Protein AF-A0A3D1LQI0-F1 (afdb_monomer)

Mean predicted aligned error: 10.18 Å

Secondary structure (DSSP, 8-state):
--HHHHHHHHTS-HHHHHHHHTTSS---THHHHHHHHHHH-HHHHHHHHHH----TT----------------

Sequence (73 aa):
LSQDKFADLVGISVGTLRNWEQGRRKPEGPARVLLQVASRHPEALLDIGREQPKRADRSPSHSTGRAKKLRAA

Solvent-accessible surface area (backbone atoms only — not comparable to full-atom values): 4767 Å² total; per-residue (Å²): 131,55,65,60,59,49,18,57,59,75,71,48,53,50,68,57,51,49,33,38,78,69,63,78,42,77,70,57,72,69,54,40,53,50,52,54,47,44,73,76,40,54,62,60,45,54,52,53,60,72,68,57,72,81,76,88,80,68,76,88,81,76,77,75,85,78,84,77,77,88,76,90,131

Radius of gyration: 16.01 Å; Cα contacts (8 Å, |Δi|>4): 30; chains: 1; bounding box: 54×31×26 Å

Structure (mmCIF, N/CA/C/O backbone):
data_AF-A0A3D1LQI0-F1
#
_entry.id   AF-A0A3D1LQI0-F1
#
loop_
_atom_site.group_PDB
_atom_site.id
_atom_site.type_symbol
_atom_site.label_atom_id
_atom_site.label_alt_id
_atom_site.label_comp_id
_atom_site.label_asym_id
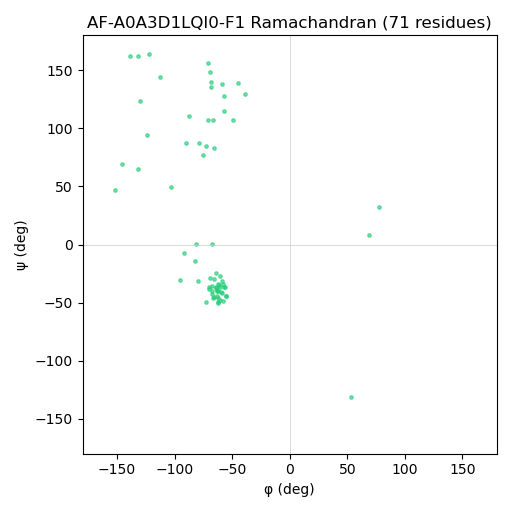_atom_site.label_entity_id
_atom_site.label_seq_id
_atom_site.pdbx_PDB_ins_code
_atom_site.Cartn_x
_atom_site.Cartn_y
_atom_site.Cartn_z
_atom_site.occupancy
_atom_site.B_iso_or_equiv
_atom_site.auth_seq_id
_atom_site.auth_comp_id
_atom_site.auth_asym_id
_atom_site.auth_atom_id
_atom_site.pdbx_PDB_model_num
ATOM 1 N N . LEU A 1 1 ? -10.571 -1.286 7.589 1.00 79.88 1 LEU A N 1
ATOM 2 C CA . LEU A 1 1 ? -9.355 -2.128 7.696 1.00 79.88 1 LEU A CA 1
ATOM 3 C C . LEU A 1 1 ? -8.223 -1.253 8.228 1.00 79.88 1 LEU A C 1
ATOM 5 O O . LEU A 1 1 ? -8.189 -0.099 7.824 1.00 79.88 1 LEU A O 1
ATOM 9 N N . SER A 1 2 ? -7.351 -1.726 9.128 1.00 92.44 2 SER A N 1
ATOM 10 C CA . SER A 1 2 ? -6.164 -0.938 9.514 1.00 92.44 2 SER A CA 1
ATOM 11 C C . SER A 1 2 ? -5.141 -0.898 8.369 1.00 92.44 2 SER A C 1
ATOM 13 O O . SER A 1 2 ? -5.135 -1.800 7.529 1.00 92.44 2 SER A O 1
ATOM 15 N N . GLN A 1 3 ? -4.274 0.124 8.346 1.00 93.50 3 GLN A N 1
ATOM 16 C CA . GLN A 1 3 ? -3.190 0.240 7.357 1.00 93.50 3 GLN A CA 1
ATOM 17 C C . GLN A 1 3 ? -2.292 -1.002 7.348 1.00 93.50 3 GLN A C 1
ATOM 19 O O . GLN A 1 3 ? -1.995 -1.515 6.275 1.00 93.50 3 GLN A O 1
ATOM 24 N N . ASP A 1 4 ? -1.915 -1.516 8.523 1.00 93.56 4 ASP A N 1
ATOM 25 C CA . ASP A 1 4 ? -1.068 -2.712 8.637 1.00 93.56 4 ASP A CA 1
ATOM 26 C C . ASP A 1 4 ? -1.743 -3.928 8.001 1.00 93.56 4 ASP A C 1
ATOM 28 O O . ASP A 1 4 ? -1.166 -4.591 7.147 1.00 93.56 4 ASP A O 1
ATOM 32 N N . LYS A 1 5 ? -3.024 -4.154 8.320 1.00 90.75 5 LYS A N 1
ATOM 33 C CA . LYS A 1 5 ? -3.761 -5.293 7.772 1.00 90.75 5 LYS A CA 1
ATOM 34 C C . LYS A 1 5 ? -3.981 -5.157 6.264 1.00 90.75 5 LYS A C 1
ATOM 36 O O . LYS A 1 5 ? -3.940 -6.157 5.563 1.00 90.75 5 LYS A O 1
ATOM 41 N N . PHE A 1 6 ? -4.203 -3.949 5.741 1.00 91.56 6 PHE A N 1
ATOM 42 C CA . PHE A 1 6 ? -4.279 -3.742 4.289 1.00 91.56 6 PHE A CA 1
ATOM 43 C C . PHE A 1 6 ? -2.930 -3.996 3.611 1.00 91.56 6 PHE A C 1
ATOM 45 O O . PHE A 1 6 ? -2.875 -4.698 2.604 1.00 91.56 6 PHE A O 1
ATOM 52 N N . ALA A 1 7 ? -1.849 -3.460 4.177 1.00 92.94 7 ALA A N 1
ATOM 53 C CA . ALA A 1 7 ? -0.499 -3.641 3.664 1.00 92.94 7 ALA A CA 1
ATOM 54 C C . ALA A 1 7 ? -0.113 -5.129 3.619 1.00 92.94 7 ALA A C 1
ATOM 56 O O . ALA A 1 7 ? 0.392 -5.594 2.597 1.00 92.94 7 ALA A O 1
ATOM 57 N N . ASP A 1 8 ? -0.459 -5.888 4.660 1.00 91.00 8 ASP A N 1
ATOM 58 C CA . ASP A 1 8 ? -0.249 -7.334 4.721 1.00 91.00 8 ASP A CA 1
ATOM 59 C C . ASP A 1 8 ? -1.027 -8.090 3.635 1.00 91.00 8 ASP A C 1
ATOM 61 O O . ASP A 1 8 ? -0.452 -8.944 2.958 1.00 91.00 8 ASP A O 1
ATOM 65 N N . LEU A 1 9 ? -2.311 -7.765 3.426 1.00 91.12 9 LEU A N 1
ATOM 66 C CA . LEU A 1 9 ? -3.141 -8.411 2.396 1.00 91.12 9 LEU A CA 1
ATOM 67 C C . LEU A 1 9 ? -2.634 -8.135 0.976 1.00 91.12 9 LEU A C 1
ATOM 69 O O . LEU A 1 9 ? -2.692 -9.012 0.119 1.00 91.12 9 LEU A O 1
ATOM 73 N N . VAL A 1 10 ? -2.123 -6.927 0.730 1.00 90.38 10 VAL A N 1
ATOM 74 C CA . VAL A 1 10 ? -1.556 -6.522 -0.567 1.00 90.38 10 VAL A CA 1
ATOM 75 C C . VAL A 1 10 ? -0.097 -6.984 -0.725 1.00 90.38 10 VAL A C 1
ATOM 77 O O . VAL A 1 10 ? 0.436 -6.991 -1.833 1.00 90.38 10 VAL A O 1
ATOM 80 N N . GLY A 1 11 ? 0.558 -7.409 0.360 1.00 90.12 11 GLY A N 1
ATOM 81 C CA . GLY A 1 11 ? 1.937 -7.899 0.349 1.00 90.12 11 GLY A CA 1
ATOM 82 C C . GLY A 1 11 ? 2.994 -6.795 0.263 1.00 90.12 11 GLY A C 1
ATOM 83 O O . GLY A 1 11 ? 4.053 -7.003 -0.330 1.00 90.12 11 GLY A O 1
ATOM 84 N N .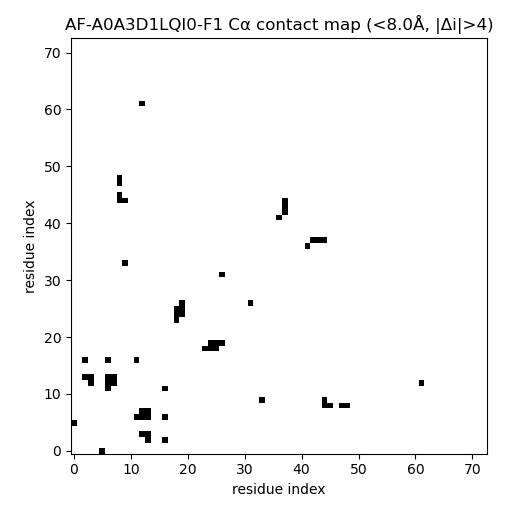 ILE A 1 12 ? 2.728 -5.623 0.843 1.00 93.38 12 ILE A N 1
ATOM 85 C CA . ILE A 1 12 ? 3.648 -4.476 0.887 1.00 93.38 12 ILE A CA 1
ATOM 86 C C . ILE A 1 12 ? 3.933 -4.050 2.329 1.00 93.38 12 ILE A C 1
ATOM 88 O O . ILE A 1 12 ? 3.198 -4.386 3.249 1.00 93.38 12 ILE A O 1
ATOM 92 N N . SER A 1 13 ? 4.988 -3.260 2.541 1.00 95.69 13 SER A N 1
ATOM 93 C CA . SER A 1 13 ? 5.212 -2.640 3.851 1.00 95.69 13 SER A CA 1
ATOM 94 C C . SER A 1 13 ? 4.164 -1.566 4.159 1.00 95.69 13 SER A C 1
ATOM 96 O O . SER A 1 13 ? 3.753 -0.818 3.265 1.00 95.69 13 SER A O 1
ATOM 98 N N . VAL A 1 14 ? 3.825 -1.384 5.441 1.00 96.38 14 VAL A N 1
ATOM 99 C CA . VAL A 1 14 ? 3.003 -0.239 5.877 1.00 96.38 14 VAL A CA 1
ATOM 100 C C . VAL A 1 14 ? 3.665 1.102 5.526 1.00 96.38 14 VAL A C 1
ATOM 102 O O . VAL A 1 14 ? 2.989 2.075 5.200 1.00 96.38 14 VAL A O 1
ATOM 105 N N . GLY A 1 15 ? 5.001 1.159 5.509 1.00 96.44 15 GLY A N 1
ATOM 106 C CA . GLY A 1 15 ? 5.753 2.336 5.068 1.00 96.44 15 GLY A CA 1
ATOM 107 C C . GLY A 1 15 ? 5.520 2.678 3.592 1.00 96.44 15 GLY A C 1
ATOM 108 O O . GLY A 1 15 ? 5.372 3.851 3.248 1.00 96.44 15 GLY A O 1
ATOM 109 N N . THR A 1 16 ? 5.441 1.672 2.717 1.00 97.00 16 THR A N 1
ATOM 110 C CA . THR A 1 16 ? 5.087 1.845 1.298 1.00 97.00 16 THR A CA 1
ATOM 111 C C . THR A 1 16 ? 3.679 2.415 1.166 1.00 97.00 16 THR A C 1
ATOM 113 O O . THR A 1 16 ? 3.508 3.425 0.485 1.00 97.00 16 THR A O 1
ATOM 116 N N . LEU A 1 17 ? 2.702 1.826 1.865 1.00 96.38 17 LEU A N 1
ATOM 117 C CA . LEU A 1 17 ? 1.316 2.296 1.856 1.00 96.38 17 LEU A CA 1
ATOM 118 C C . LEU A 1 17 ? 1.212 3.758 2.315 1.00 96.38 17 LEU A C 1
ATOM 120 O O . LEU A 1 17 ? 0.640 4.586 1.612 1.00 96.38 17 LEU A O 1
ATOM 124 N N . ARG A 1 18 ? 1.850 4.107 3.437 1.00 97.88 18 ARG A N 1
ATOM 125 C CA . ARG A 1 18 ? 1.870 5.483 3.959 1.00 97.88 18 ARG A CA 1
ATOM 126 C C . ARG A 1 18 ? 2.493 6.473 2.979 1.00 97.88 18 ARG A C 1
ATOM 128 O O . ARG A 1 18 ? 1.984 7.577 2.821 1.00 97.88 18 ARG A O 1
ATOM 135 N N . ASN A 1 19 ? 3.579 6.092 2.303 1.00 97.94 19 ASN A N 1
ATOM 136 C CA . ASN A 1 19 ? 4.190 6.942 1.279 1.00 97.94 19 ASN A CA 1
ATOM 137 C C . ASN A 1 19 ? 3.236 7.213 0.104 1.00 97.94 19 ASN A C 1
ATOM 139 O O . ASN A 1 19 ? 3.291 8.307 -0.459 1.00 97.94 19 ASN A O 1
ATOM 143 N N . TRP A 1 20 ? 2.385 6.250 -0.262 1.00 97.06 20 TRP A N 1
ATOM 144 C CA . TRP A 1 20 ? 1.363 6.433 -1.295 1.00 97.06 20 TRP A CA 1
ATOM 145 C C . TRP A 1 20 ? 0.207 7.309 -0.826 1.00 97.06 20 TRP A C 1
ATOM 147 O O . TRP A 1 20 ? -0.125 8.277 -1.505 1.00 97.06 20 TRP A O 1
ATOM 157 N N . GLU A 1 21 ? -0.367 7.024 0.342 1.00 95.75 21 GLU A N 1
ATOM 158 C CA . GLU A 1 21 ? -1.492 7.792 0.895 1.00 95.75 21 GLU A CA 1
ATOM 159 C C . GLU A 1 21 ? -1.127 9.261 1.149 1.00 95.75 21 GLU A C 1
ATOM 161 O O . GLU A 1 21 ? -1.938 10.154 0.929 1.00 95.75 21 GLU A O 1
ATOM 166 N N . GLN A 1 22 ? 0.119 9.529 1.552 1.00 98.00 22 GLN A N 1
ATOM 167 C CA . GLN A 1 22 ? 0.634 10.889 1.740 1.00 98.00 22 GLN A CA 1
ATOM 168 C C . GLN A 1 22 ? 1.092 11.562 0.435 1.00 98.00 22 GLN A C 1
ATOM 170 O O . GLN A 1 22 ? 1.617 12.673 0.475 1.00 98.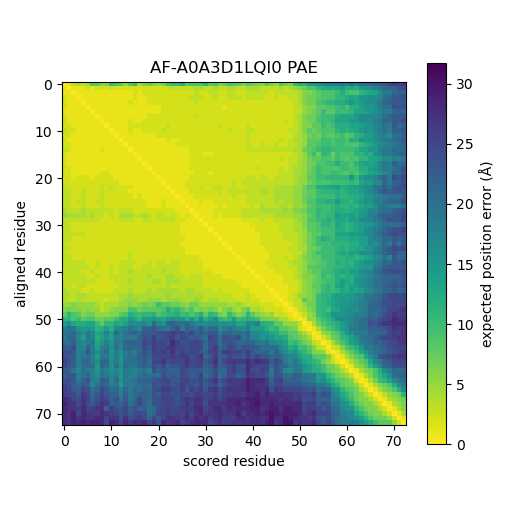00 22 GLN A O 1
ATOM 175 N N . GLY A 1 23 ? 0.988 10.889 -0.715 1.00 97.44 23 GLY A N 1
ATOM 176 C CA . GLY A 1 23 ? 1.406 11.426 -2.014 1.00 97.44 23 GLY A CA 1
ATOM 177 C C . GLY A 1 23 ? 2.920 11.600 -2.191 1.00 97.44 23 GLY A C 1
ATOM 178 O O . GLY A 1 23 ? 3.355 12.147 -3.202 1.00 97.44 23 GLY A O 1
ATOM 179 N N . 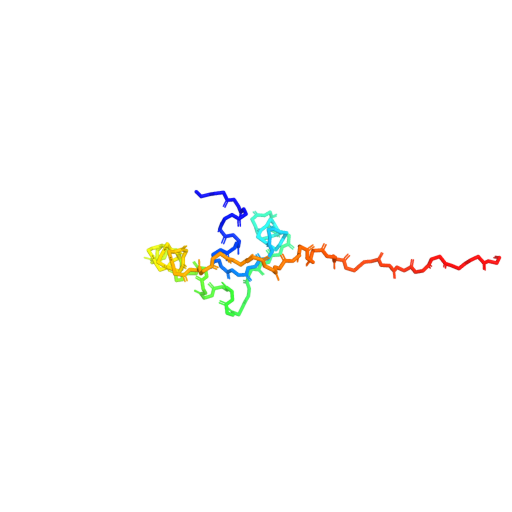ARG A 1 24 ? 3.745 11.113 -1.251 1.00 97.75 24 ARG A N 1
ATOM 180 C CA . ARG A 1 24 ? 5.218 11.151 -1.347 1.00 97.75 24 ARG A CA 1
ATOM 181 C C . ARG A 1 24 ? 5.736 10.272 -2.483 1.00 97.75 24 ARG A C 1
ATOM 183 O O . ARG A 1 24 ? 6.796 10.548 -3.040 1.00 97.75 24 ARG A O 1
ATOM 190 N N . ARG A 1 25 ? 5.011 9.194 -2.798 1.00 97.75 25 ARG A N 1
ATOM 191 C CA . ARG A 1 25 ? 5.230 8.316 -3.956 1.00 97.75 25 ARG A CA 1
ATOM 192 C C . ARG A 1 25 ? 3.900 7.927 -4.581 1.00 97.75 25 ARG A C 1
ATOM 194 O O . ARG A 1 25 ? 2.865 8.022 -3.935 1.00 97.75 25 ARG A O 1
ATOM 201 N N . LYS A 1 26 ? 3.938 7.443 -5.820 1.00 97.12 26 LYS A N 1
ATOM 202 C C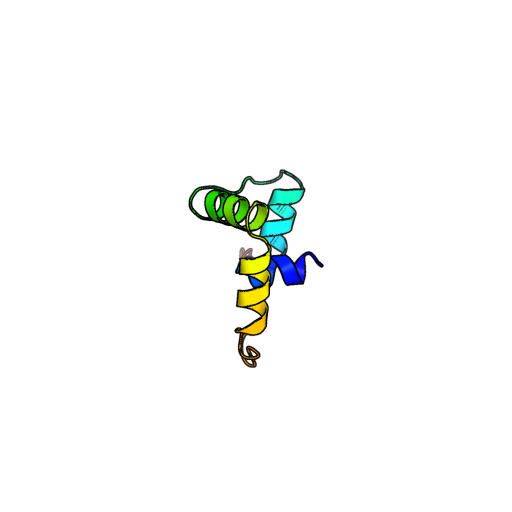A . LYS A 1 26 ? 2.768 6.883 -6.502 1.00 97.12 26 LYS A CA 1
ATOM 203 C C . LYS A 1 26 ? 2.961 5.378 -6.711 1.00 97.12 26 LYS A C 1
ATOM 205 O O . LYS A 1 26 ? 4.096 4.949 -6.924 1.00 97.12 26 LYS A O 1
ATOM 210 N N . PRO A 1 27 ? 1.896 4.568 -6.616 1.00 97.12 27 PRO A N 1
ATOM 211 C CA . PRO A 1 27 ? 1.953 3.178 -7.039 1.00 97.12 27 PRO A CA 1
ATOM 212 C C . PRO A 1 27 ? 2.103 3.114 -8.563 1.00 97.12 27 PRO A C 1
ATOM 214 O O . PRO A 1 27 ? 1.409 3.817 -9.300 1.00 97.12 27 PRO A O 1
ATOM 217 N N . GLU A 1 28 ? 2.996 2.251 -9.037 1.00 95.75 28 GLU A N 1
ATOM 218 C CA . GLU A 1 28 ? 3.320 2.090 -10.456 1.00 95.75 28 GLU A CA 1
ATOM 219 C C . GLU A 1 28 ? 3.312 0.610 -10.852 1.00 95.75 28 GLU A C 1
ATOM 221 O O . GLU A 1 28 ? 3.348 -0.279 -9.995 1.00 95.75 28 GLU A O 1
ATOM 226 N N . GLY A 1 29 ? 3.227 0.345 -12.159 1.00 95.69 29 GLY A N 1
ATOM 227 C CA . GLY A 1 29 ? 3.267 -1.009 -12.711 1.00 95.69 29 GLY A CA 1
ATOM 228 C C . GLY A 1 29 ? 2.230 -1.948 -12.067 1.00 95.69 29 GLY A C 1
ATOM 229 O O . GLY A 1 29 ? 1.062 -1.562 -11.938 1.00 95.69 29 GLY A O 1
ATOM 230 N N . PRO A 1 30 ? 2.629 -3.159 -11.628 1.00 94.75 30 PRO A N 1
ATOM 231 C CA . PRO A 1 30 ? 1.718 -4.128 -11.016 1.00 94.75 30 PRO A CA 1
ATOM 232 C C . PRO A 1 30 ? 0.966 -3.594 -9.794 1.00 94.75 30 PRO A C 1
ATOM 234 O O . PRO A 1 30 ? -0.214 -3.889 -9.633 1.00 94.75 30 PRO A O 1
ATOM 237 N N . ALA A 1 31 ? 1.603 -2.762 -8.960 1.00 94.69 31 ALA A N 1
ATOM 238 C CA . ALA A 1 31 ? 0.965 -2.223 -7.761 1.00 94.69 31 ALA A CA 1
ATOM 239 C C . ALA A 1 31 ? -0.260 -1.363 -8.101 1.00 94.69 31 ALA A C 1
ATOM 241 O O . ALA A 1 31 ? -1.292 -1.468 -7.444 1.00 94.69 31 ALA A O 1
ATOM 242 N N . ARG A 1 32 ? -0.182 -0.551 -9.163 1.00 9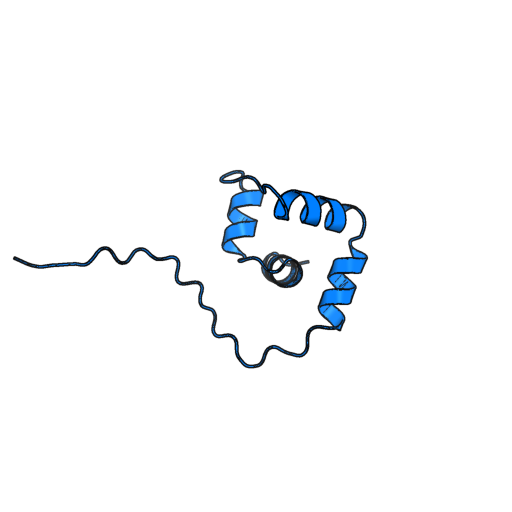6.69 32 ARG A N 1
ATOM 243 C CA . ARG A 1 32 ? -1.317 0.264 -9.620 1.00 96.69 32 ARG A CA 1
ATOM 244 C C . ARG A 1 32 ? -2.487 -0.606 -10.078 1.00 96.69 32 ARG A C 1
ATOM 246 O O . ARG A 1 32 ? -3.628 -0.320 -9.723 1.00 96.69 32 ARG A O 1
ATOM 253 N N . VAL A 1 33 ? -2.204 -1.660 -10.843 1.00 96.75 33 VAL A N 1
ATOM 254 C CA . VAL A 1 33 ? -3.234 -2.590 -11.331 1.00 96.75 33 VAL A CA 1
ATOM 255 C C . VAL A 1 33 ? -3.867 -3.348 -10.166 1.00 96.75 33 VAL A C 1
ATOM 257 O O . VAL A 1 33 ? -5.088 -3.410 -10.078 1.00 96.75 33 VAL A O 1
ATOM 260 N N . LEU A 1 34 ? -3.062 -3.854 -9.230 1.00 92.69 34 LEU A N 1
ATOM 261 C CA . LEU A 1 34 ? -3.557 -4.570 -8.053 1.00 92.69 34 LEU A CA 1
ATOM 262 C C . LEU A 1 34 ? -4.416 -3.683 -7.148 1.00 92.69 34 LEU A C 1
ATOM 264 O O . LEU A 1 34 ? -5.451 -4.137 -6.675 1.00 92.69 34 LEU A O 1
ATOM 268 N N . LEU A 1 35 ? -4.051 -2.412 -6.954 1.00 94.50 35 LEU A N 1
ATOM 269 C CA . LEU A 1 35 ? -4.892 -1.464 -6.215 1.00 94.50 35 LEU A CA 1
ATOM 270 C C . LEU A 1 35 ? -6.223 -1.201 -6.929 1.00 94.50 35 LEU A C 1
ATOM 272 O O . LEU A 1 35 ? -7.259 -1.086 -6.277 1.00 94.50 35 LEU A O 1
ATOM 276 N N . GLN A 1 36 ? -6.222 -1.143 -8.262 1.00 96.00 36 GLN A N 1
ATOM 277 C CA . GLN A 1 36 ? -7.452 -1.007 -9.039 1.00 96.00 36 GLN A CA 1
ATOM 278 C C . GLN A 1 36 ? -8.337 -2.257 -8.937 1.00 96.00 36 GLN A C 1
ATOM 280 O O . GLN A 1 36 ? -9.553 -2.127 -8.813 1.00 96.00 36 GLN A O 1
ATOM 285 N N . VAL A 1 37 ? -7.742 -3.453 -8.951 1.00 95.12 37 VAL A N 1
ATOM 286 C CA . VAL A 1 37 ? -8.458 -4.713 -8.703 1.00 95.12 37 VAL A CA 1
ATOM 287 C C . VAL A 1 37 ? -9.033 -4.717 -7.291 1.00 95.12 37 VAL A C 1
ATOM 289 O O . VAL A 1 37 ? -10.231 -4.904 -7.146 1.00 95.12 37 VAL A O 1
ATOM 292 N N . ALA A 1 38 ? -8.231 -4.409 -6.270 1.00 92.88 38 ALA A N 1
ATOM 293 C CA . ALA A 1 38 ? -8.675 -4.334 -4.878 1.00 92.88 38 ALA A CA 1
ATOM 294 C C . ALA A 1 38 ? -9.808 -3.317 -4.662 1.00 92.88 38 ALA A C 1
ATOM 296 O O . ALA A 1 38 ? -10.696 -3.544 -3.848 1.00 92.88 38 ALA A O 1
ATOM 297 N N . SER A 1 39 ? -9.800 -2.208 -5.408 1.00 94.06 39 SER A N 1
ATOM 298 C CA . SER A 1 39 ? -10.873 -1.211 -5.373 1.00 94.06 39 SER A CA 1
ATOM 299 C C . SER A 1 39 ? -12.186 -1.709 -5.984 1.00 94.06 39 SER A C 1
ATOM 301 O O . SER A 1 39 ? -13.237 -1.195 -5.611 1.00 94.06 39 SER A O 1
ATOM 303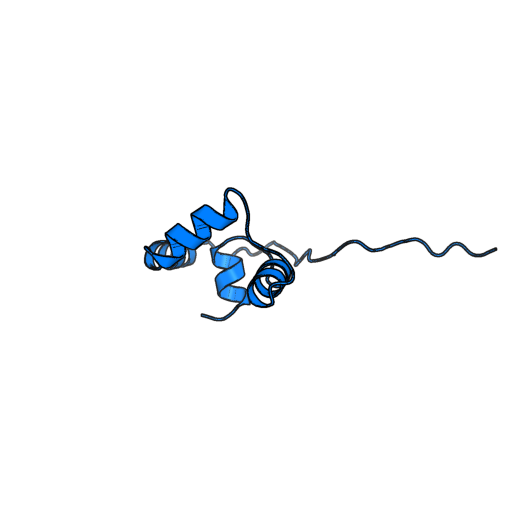 N N . ARG A 1 40 ? -12.140 -2.637 -6.947 1.00 96.94 40 ARG A N 1
ATOM 304 C CA . ARG A 1 40 ? -13.324 -3.191 -7.631 1.00 96.94 40 ARG A CA 1
ATOM 305 C C . ARG A 1 40 ? -13.811 -4.498 -7.008 1.00 96.94 40 ARG A C 1
ATOM 307 O O . ARG A 1 40 ? -15.002 -4.768 -7.049 1.00 96.94 40 ARG A O 1
ATOM 314 N N . H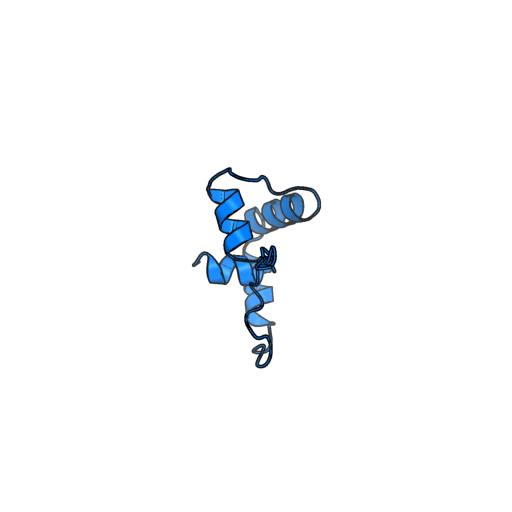IS A 1 41 ? -12.881 -5.262 -6.448 1.00 96.06 41 HIS A N 1
ATOM 315 C CA . HIS A 1 41 ? -13.061 -6.604 -5.905 1.00 96.06 41 HIS A CA 1
ATOM 316 C C . HIS A 1 41 ? -12.428 -6.701 -4.506 1.00 96.06 41 HIS A C 1
ATOM 318 O O . HIS A 1 41 ? -11.417 -7.389 -4.324 1.00 96.06 41 HIS A O 1
ATOM 324 N N . PRO A 1 42 ? -12.947 -5.970 -3.502 1.00 91.94 42 PRO A N 1
ATOM 325 C CA . PRO A 1 42 ? -12.407 -6.010 -2.142 1.00 91.94 42 PRO A CA 1
ATOM 326 C C . PRO A 1 42 ? -12.477 -7.409 -1.505 1.00 91.94 42 PRO A C 1
ATOM 328 O O . PRO A 1 42 ? -11.645 -7.738 -0.657 1.00 91.94 42 PRO A O 1
ATOM 331 N N . GLU A 1 43 ? -13.427 -8.245 -1.926 1.00 93.88 43 GLU A N 1
ATOM 332 C CA . GLU A 1 43 ? -13.576 -9.644 -1.523 1.00 93.88 43 GLU A CA 1
ATOM 333 C C . GLU A 1 43 ? -12.321 -10.475 -1.804 1.00 93.88 43 GLU A C 1
ATOM 335 O O . GLU A 1 43 ? -11.922 -11.263 -0.951 1.00 93.88 43 GLU A O 1
ATOM 340 N N . ALA A 1 44 ? -11.615 -10.206 -2.908 1.00 91.56 44 ALA A N 1
ATOM 341 C CA . ALA A 1 44 ? -10.390 -10.920 -3.253 1.00 91.56 44 ALA A CA 1
ATOM 342 C C . ALA A 1 44 ? -9.298 -10.744 -2.182 1.00 91.56 44 ALA A C 1
ATOM 344 O O . ALA A 1 44 ? -8.579 -11.689 -1.864 1.00 91.56 44 ALA A O 1
ATOM 345 N N . LEU A 1 45 ? -9.191 -9.556 -1.569 1.00 89.00 45 LEU A N 1
ATOM 346 C CA . LEU A 1 45 ? -8.258 -9.334 -0.459 1.00 89.00 45 LEU A CA 1
ATOM 347 C C . LEU A 1 45 ? -8.697 -10.067 0.814 1.00 89.00 45 LEU A C 1
ATOM 349 O O . LEU A 1 45 ? -7.856 -10.552 1.570 1.00 89.00 45 LEU A O 1
ATOM 353 N N . LEU A 1 46 ? -10.003 -10.141 1.074 1.00 87.19 46 LEU A N 1
ATOM 354 C CA . LEU A 1 46 ? -10.536 -10.827 2.251 1.00 87.19 46 LEU A CA 1
ATOM 355 C C . LEU A 1 46 ? -10.359 -12.342 2.147 1.00 87.19 46 LEU A C 1
ATOM 357 O O . LEU A 1 46 ? -10.022 -12.971 3.150 1.00 87.19 46 LEU A O 1
ATOM 361 N N . ASP A 1 47 ? -10.526 -12.903 0.953 1.00 89.00 47 ASP A N 1
ATOM 362 C CA . ASP A 1 47 ? -10.328 -14.327 0.689 1.00 89.00 47 ASP A CA 1
ATOM 363 C C . ASP A 1 47 ? -8.858 -14.721 0.835 1.00 89.00 47 ASP A C 1
ATOM 365 O O . ASP A 1 47 ? -8.553 -15.687 1.534 1.00 89.00 47 ASP A O 1
ATOM 369 N N . ILE A 1 48 ? -7.928 -13.900 0.329 1.00 83.00 48 ILE A N 1
ATOM 370 C CA . ILE A 1 48 ? -6.493 -14.079 0.602 1.00 83.00 48 ILE A CA 1
ATOM 371 C C . ILE A 1 48 ? -6.237 -14.094 2.113 1.00 83.00 48 ILE A C 1
ATOM 373 O O . ILE A 1 48 ? -5.513 -14.951 2.607 1.00 83.00 48 ILE A O 1
ATOM 377 N N . GLY A 1 49 ? -6.844 -13.178 2.871 1.00 78.25 49 GLY A N 1
ATOM 378 C CA . GLY A 1 49 ? -6.679 -13.105 4.325 1.00 78.25 49 GLY A CA 1
ATOM 379 C C . GLY A 1 49 ? -7.203 -14.320 5.099 1.00 78.25 49 GLY A C 1
ATOM 380 O O . GLY A 1 49 ? -6.732 -14.565 6.209 1.00 78.25 49 GLY A O 1
ATOM 381 N N . ARG A 1 50 ? -8.160 -15.066 4.538 1.00 75.19 50 ARG A N 1
ATOM 382 C CA . ARG A 1 50 ? -8.697 -16.310 5.115 1.00 75.19 50 ARG A CA 1
ATOM 383 C C . ARG A 1 50 ? -7.771 -17.500 4.860 1.00 75.19 50 ARG A C 1
ATOM 385 O O . ARG A 1 50 ? -7.674 -18.370 5.719 1.00 75.19 50 ARG A O 1
ATOM 392 N N . GLU A 1 51 ? -7.061 -17.481 3.734 1.00 64.75 51 GLU A N 1
ATOM 393 C CA . GLU A 1 51 ? -6.194 -18.571 3.274 1.00 64.75 51 GLU A CA 1
ATOM 394 C C . GLU A 1 51 ? -4.733 -18.438 3.735 1.00 64.75 51 GLU A C 1
ATOM 396 O O . GLU A 1 51 ? -3.940 -19.347 3.522 1.00 64.75 51 GLU A O 1
ATOM 401 N N . GLN A 1 52 ? -4.323 -17.325 4.359 1.00 55.53 52 GLN A N 1
ATOM 402 C CA . GLN A 1 52 ? -2.957 -17.199 4.887 1.00 55.53 52 GLN A CA 1
ATOM 403 C C . GLN A 1 52 ? -2.798 -18.108 6.124 1.00 55.53 52 GLN A C 1
ATOM 405 O O . GLN A 1 52 ? -3.296 -17.746 7.198 1.00 55.53 52 GLN A O 1
ATOM 410 N N . PRO A 1 53 ? -2.067 -19.244 6.057 1.00 51.56 53 PRO A N 1
ATOM 411 C CA . PRO A 1 53 ? -1.668 -19.937 7.271 1.00 51.56 53 PRO A CA 1
ATOM 412 C C . PRO A 1 53 ? -0.841 -18.965 8.110 1.00 51.56 53 PRO A C 1
ATOM 414 O O . PRO A 1 53 ? -0.029 -18.202 7.575 1.00 51.56 53 PRO A O 1
ATOM 417 N N . LYS A 1 54 ? -1.073 -18.963 9.427 1.00 54.16 54 LYS A N 1
ATOM 418 C CA . LYS A 1 54 ? -0.374 -18.085 10.371 1.00 54.16 54 LYS A CA 1
ATOM 419 C C . LYS A 1 54 ? 1.129 -18.178 10.103 1.00 54.16 54 LYS A C 1
ATOM 421 O O . LYS A 1 54 ? 1.742 -19.202 10.388 1.00 54.16 54 LYS A O 1
ATOM 426 N N . ARG A 1 55 ? 1.712 -17.127 9.516 1.00 56.62 55 ARG A N 1
ATOM 427 C CA . ARG A 1 55 ? 3.152 -17.013 9.256 1.00 56.62 55 ARG A CA 1
ATOM 428 C C . ARG A 1 55 ? 3.871 -16.941 10.601 1.00 56.62 55 ARG A C 1
ATOM 430 O O . ARG A 1 55 ? 4.170 -15.857 11.084 1.00 56.62 55 ARG A O 1
ATOM 437 N N . ALA A 1 56 ? 4.119 -18.094 11.209 1.00 48.97 56 ALA A N 1
ATOM 438 C CA . ALA A 1 56 ? 4.807 -18.227 12.486 1.00 48.97 56 ALA A CA 1
ATOM 439 C C . ALA A 1 56 ? 6.300 -17.838 12.425 1.00 48.97 56 ALA A C 1
ATOM 441 O O . ALA A 1 56 ? 6.967 -17.905 13.447 1.00 48.97 56 ALA A O 1
ATOM 442 N N . ASP A 1 57 ? 6.836 -17.424 11.269 1.00 54.47 57 ASP A N 1
ATOM 443 C CA . ASP A 1 57 ? 8.285 -17.256 11.101 1.00 54.47 57 ASP A CA 1
ATOM 444 C C . ASP A 1 57 ? 8.703 -16.187 10.071 1.00 54.47 57 ASP A C 1
ATOM 446 O O . ASP A 1 57 ? 9.539 -16.406 9.199 1.00 54.47 57 ASP A O 1
ATOM 450 N N . ARG A 1 58 ? 8.115 -14.988 10.104 1.00 53.53 58 ARG A N 1
ATOM 451 C CA . ARG A 1 58 ? 8.744 -13.842 9.422 1.00 53.53 58 ARG A CA 1
ATOM 452 C C . ARG A 1 58 ? 8.952 -12.716 10.414 1.00 53.53 58 ARG A C 1
ATOM 454 O O . ARG A 1 58 ? 8.064 -11.902 10.640 1.00 53.53 58 ARG A O 1
ATOM 461 N N . SER A 1 59 ? 10.155 -12.693 10.990 1.00 45.44 59 SER A N 1
ATOM 462 C CA . SER A 1 59 ? 10.695 -11.527 11.693 1.00 45.44 59 SER A CA 1
ATOM 463 C C . SER A 1 59 ? 10.445 -10.256 10.870 1.00 45.44 59 SER A C 1
ATOM 465 O O . SER A 1 59 ? 10.617 -10.287 9.645 1.00 45.44 59 SER A O 1
ATOM 467 N N . PRO A 1 60 ? 10.067 -9.127 11.495 1.00 49.12 60 PRO A N 1
ATOM 468 C CA . PRO A 1 60 ? 9.814 -7.890 10.777 1.00 49.12 60 PRO A CA 1
ATOM 469 C C . PRO A 1 60 ? 11.148 -7.296 10.314 1.00 49.12 60 PRO A C 1
ATOM 471 O O . PRO A 1 60 ? 11.720 -6.415 10.949 1.00 49.12 60 PRO A O 1
ATOM 474 N N . SER A 1 61 ? 11.645 -7.754 9.165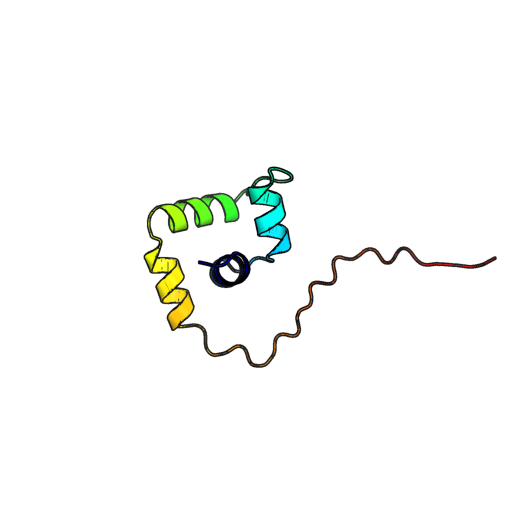 1.00 49.41 61 SER A N 1
ATOM 475 C CA . SER A 1 61 ? 12.676 -7.038 8.418 1.00 49.41 61 SER A CA 1
ATOM 476 C C . SER A 1 61 ? 12.028 -5.841 7.724 1.00 49.41 61 SER A C 1
ATOM 478 O O . SER A 1 61 ? 11.737 -5.851 6.532 1.00 49.41 61 SER A O 1
ATOM 480 N N . HIS A 1 62 ? 11.770 -4.797 8.507 1.00 53.28 62 HIS A N 1
ATOM 481 C CA . HIS A 1 62 ? 11.661 -3.433 8.001 1.00 53.28 62 HIS A CA 1
ATOM 482 C C . HIS A 1 62 ? 12.957 -2.682 8.337 1.00 53.28 62 HIS A C 1
ATOM 484 O O . HIS A 1 62 ? 12.931 -1.576 8.872 1.00 53.28 62 HIS A O 1
ATOM 490 N N . SER A 1 63 ? 14.120 -3.270 8.025 1.00 47.00 63 SER A N 1
ATOM 491 C CA . SER A 1 63 ? 15.374 -2.518 7.974 1.00 47.00 63 SER A CA 1
ATOM 492 C C . SER A 1 63 ? 15.420 -1.749 6.652 1.00 47.00 63 SER A C 1
ATOM 494 O O . SER A 1 63 ? 15.927 -2.192 5.625 1.00 47.00 63 SER A O 1
ATOM 496 N N . THR A 1 64 ? 14.853 -0.544 6.663 1.00 50.22 64 THR A N 1
ATOM 497 C CA . THR A 1 64 ? 15.176 0.433 5.621 1.00 50.22 64 THR A CA 1
ATOM 498 C C . THR A 1 64 ? 16.642 0.805 5.823 1.00 50.22 64 THR A C 1
ATOM 500 O O . THR A 1 64 ? 17.003 1.456 6.803 1.00 50.22 64 THR A O 1
ATOM 503 N N . GLY A 1 65 ? 17.508 0.324 4.933 1.00 38.69 65 GLY A N 1
ATOM 504 C CA . GLY A 1 65 ? 18.935 0.596 4.971 1.00 38.69 65 GLY A CA 1
ATOM 505 C C . GLY A 1 65 ? 19.234 2.095 4.937 1.00 38.69 65 GLY A C 1
ATOM 506 O O . GLY A 1 65 ? 19.038 2.758 3.923 1.00 38.69 65 GLY A O 1
ATOM 507 N N . ARG A 1 66 ? 19.804 2.609 6.030 1.00 45.38 66 ARG A N 1
ATOM 508 C CA . ARG A 1 66 ? 20.803 3.683 5.994 1.00 45.38 66 ARG A CA 1
ATOM 509 C C . ARG A 1 66 ? 21.824 3.476 7.111 1.00 45.38 66 ARG A C 1
ATOM 511 O O . ARG A 1 66 ? 21.915 4.258 8.045 1.00 45.38 66 ARG A O 1
ATOM 518 N N . ALA A 1 67 ? 22.638 2.435 6.974 1.00 43.12 67 ALA A N 1
ATOM 519 C CA . ALA A 1 67 ? 23.954 2.403 7.597 1.00 43.12 67 ALA A CA 1
ATOM 520 C C . ALA A 1 67 ? 24.962 3.003 6.603 1.00 43.12 67 ALA A C 1
ATOM 522 O O . ALA A 1 67 ? 25.567 2.285 5.810 1.00 43.12 67 ALA A O 1
ATOM 523 N N . LYS A 1 68 ? 25.150 4.331 6.617 1.00 47.91 68 LYS A N 1
ATOM 524 C CA . LYS A 1 68 ? 26.455 4.879 6.222 1.00 47.91 68 LYS A CA 1
ATOM 525 C C . LYS A 1 68 ? 27.306 4.907 7.485 1.00 47.91 68 LYS A C 1
ATOM 527 O O . LYS A 1 68 ? 27.001 5.620 8.431 1.00 47.91 68 LYS A O 1
ATOM 532 N N . LYS A 1 69 ? 28.307 4.028 7.470 1.00 47.53 69 LYS A N 1
ATOM 533 C CA . LYS A 1 69 ? 29.346 3.808 8.473 1.00 47.53 69 LYS A CA 1
ATOM 534 C C . LYS A 1 69 ? 29.843 5.120 9.089 1.00 47.53 69 LYS A C 1
ATOM 536 O O . LYS A 1 69 ? 30.301 6.000 8.367 1.00 47.53 69 LYS A O 1
ATOM 541 N N . LEU A 1 70 ? 29.860 5.158 10.419 1.00 47.22 70 LEU A N 1
ATOM 542 C CA . LEU A 1 70 ? 30.932 5.804 11.168 1.00 47.22 70 LEU A CA 1
ATOM 543 C C . LEU A 1 70 ? 32.263 5.160 10.752 1.00 47.22 70 LEU A C 1
ATOM 545 O O . LEU A 1 70 ? 32.410 3.936 10.808 1.00 47.22 70 LEU A O 1
ATOM 549 N N . ARG A 1 71 ? 33.238 5.977 10.363 1.00 47.91 71 ARG A N 1
ATOM 550 C CA . ARG A 1 71 ? 34.649 5.687 10.614 1.00 47.91 71 ARG A CA 1
ATOM 551 C C . ARG A 1 71 ? 35.261 6.929 11.244 1.00 47.91 71 ARG A C 1
ATOM 553 O O . ARG A 1 71 ? 35.158 8.014 10.685 1.00 47.91 71 ARG A O 1
ATOM 560 N N . ALA A 1 72 ? 35.827 6.712 12.422 1.00 44.16 72 ALA A N 1
ATOM 561 C CA . ALA A 1 72 ? 36.730 7.612 13.108 1.00 44.16 72 ALA A CA 1
ATOM 562 C C . ALA A 1 72 ? 38.068 7.702 12.357 1.00 44.16 72 ALA A C 1
ATOM 564 O O . ALA A 1 72 ? 38.559 6.676 11.874 1.00 44.16 72 ALA A O 1
ATOM 565 N N . ALA A 1 73 ? 38.616 8.913 12.295 1.00 48.66 73 ALA A N 1
ATOM 566 C CA . ALA A 1 73 ? 40.030 9.273 12.389 1.00 48.66 73 ALA A CA 1
ATOM 567 C C . ALA A 1 73 ? 40.082 10.787 12.634 1.00 48.66 73 ALA A C 1
ATOM 569 O O . ALA A 1 73 ? 39.350 11.501 11.909 1.00 48.66 73 ALA A O 1
#

Foldseek 3Di:
DDLCLVCVLLVHDSVVVVCCVVVVDHDDDPRVVVVVCCVVCVVSSVVSVVPDDPCPDDDPPPPPDDPPDDDDD

Nearest PDB structures (foldseek):
  5jaa-assembly1_B  TM=9.089E-01  e=7.221E-03  Vibrio cholerae O1 biovar El Tor str. N16961
  5j9i-assembly1_B  TM=8.883E-01  e=2.275E-02  Vibrio cholerae
  5j9i-assembly2_C  TM=8.942E-01  e=2.935E-02  Vibrio cholerae
  5j9i-assembly4_G  TM=8.875E-01  e=4.037E-02  Vibrio cholerae

pLDDT: mean 79.49, std 20.79, range [38.69, 98.0]